Protein AF-A0A7V5HHF0-F1 (afdb_monomer)

Nearest PDB structures (foldseek):
  6xrs-assembly1_C  TM=9.175E-01  e=4.819E-05  Neisseria gonorrhoeae NCCP11945
  6xrs-assembly2_D  TM=9.129E-01  e=8.069E-05  Neisseria gonorrhoeae NCCP11945
  5m7h-assembly1_A  TM=8.926E-01  e=7.093E-05  Bacillus subtilis subsp. subtilis str. 168
  5mbs-assembly1_A  TM=8.386E-01  e=7.093E-05  Bacillus subtilis
  5dn8-assembly1_A  TM=8.749E-01  e=1.114E-04  Coxiella burnetii RSA 493

Structure (mmCIF, N/CA/C/O backbone):
data_AF-A0A7V5HHF0-F1
#
_entry.id   AF-A0A7V5HHF0-F1
#
loop_
_atom_site.group_PDB
_atom_site.id
_atom_site.type_symbol
_atom_site.label_atom_id
_atom_site.label_alt_id
_atom_site.label_comp_id
_atom_site.label_asym_id
_atom_site.label_entity_id
_atom_site.label_seq_id
_atom_site.pdbx_PDB_ins_code
_atom_site.Cartn_x
_atom_site.Cartn_y
_atom_site.Cartn_z
_atom_site.occupancy
_atom_site.B_iso_or_equiv
_atom_site.auth_seq_id
_atom_site.auth_comp_id
_atom_site.auth_asym_id
_atom_site.auth_atom_id
_atom_site.pdbx_PDB_model_num
ATOM 1 N N . LYS A 1 1 ? -9.531 0.248 12.653 1.00 80.75 1 LYS A N 1
ATOM 2 C CA . LYS A 1 1 ? -8.268 -0.450 12.292 1.00 80.75 1 LYS A CA 1
ATOM 3 C C . LYS A 1 1 ? -8.620 -1.503 11.246 1.00 80.75 1 LYS A C 1
ATOM 5 O O . LYS A 1 1 ? -9.564 -2.240 11.483 1.00 80.75 1 LYS A O 1
ATOM 10 N N . ILE A 1 2 ? -7.946 -1.528 10.099 1.00 87.38 2 ILE A N 1
ATOM 11 C CA . ILE A 1 2 ? -8.208 -2.465 8.995 1.00 87.38 2 ILE A CA 1
ATOM 12 C C . ILE A 1 2 ? -7.244 -3.648 9.114 1.00 87.38 2 ILE A C 1
ATOM 14 O O . ILE A 1 2 ? -6.073 -3.467 9.460 1.00 87.38 2 ILE A O 1
ATOM 18 N N . ALA A 1 3 ? -7.726 -4.857 8.825 1.00 91.19 3 ALA A N 1
ATOM 19 C CA . ALA A 1 3 ? -6.885 -6.045 8.797 1.00 91.19 3 ALA A CA 1
ATOM 20 C C . ALA A 1 3 ? -5.818 -5.941 7.692 1.00 91.19 3 ALA A C 1
ATOM 22 O O . ALA A 1 3 ? -6.103 -5.589 6.545 1.00 91.19 3 ALA A O 1
ATOM 23 N N . THR A 1 4 ? -4.577 -6.303 8.018 1.00 91.19 4 THR A N 1
ATOM 24 C CA . THR A 1 4 ? -3.456 -6.280 7.064 1.00 91.19 4 THR A CA 1
ATOM 25 C C . THR A 1 4 ? -3.698 -7.209 5.873 1.00 91.19 4 THR A C 1
ATOM 27 O O . THR A 1 4 ? -3.310 -6.884 4.755 1.00 91.19 4 THR A O 1
ATOM 30 N N . SER A 1 5 ? -4.398 -8.329 6.075 1.00 91.62 5 SER A N 1
ATOM 31 C CA . SER A 1 5 ? -4.804 -9.251 5.007 1.00 91.62 5 SER A CA 1
ATOM 32 C C . SER A 1 5 ? -5.699 -8.580 3.960 1.00 91.62 5 SER A C 1
ATOM 34 O O . SER A 1 5 ? -5.441 -8.712 2.764 1.00 91.62 5 SER A O 1
ATOM 36 N N . GLN A 1 6 ? -6.699 -7.808 4.394 1.00 93.44 6 GLN A N 1
ATOM 37 C CA . GLN A 1 6 ? -7.600 -7.070 3.505 1.00 93.44 6 GLN A CA 1
ATOM 38 C C . GLN A 1 6 ? -6.846 -5.991 2.719 1.00 93.44 6 GLN A C 1
ATOM 40 O O . GLN A 1 6 ? -6.988 -5.910 1.500 1.00 93.44 6 GLN A O 1
ATOM 45 N N . LEU A 1 7 ? -5.977 -5.224 3.388 1.00 93.75 7 LEU A N 1
ATOM 46 C CA . LEU A 1 7 ? -5.142 -4.211 2.731 1.00 93.75 7 LEU A CA 1
ATOM 47 C C . LEU A 1 7 ? -4.205 -4.830 1.688 1.00 93.75 7 LEU A C 1
ATOM 49 O O . LEU A 1 7 ? -4.065 -4.302 0.586 1.00 93.75 7 LEU A O 1
ATOM 53 N N . ASN A 1 8 ? -3.587 -5.966 2.014 1.00 93.94 8 ASN A N 1
ATOM 54 C CA . ASN A 1 8 ? -2.707 -6.677 1.092 1.00 93.94 8 ASN A CA 1
ATOM 55 C C . ASN A 1 8 ? -3.465 -7.199 -0.133 1.00 93.94 8 ASN A C 1
ATOM 57 O O . ASN A 1 8 ? -2.955 -7.077 -1.246 1.00 93.94 8 ASN A O 1
ATOM 61 N N . LYS A 1 9 ? -4.682 -7.727 0.048 1.00 94.38 9 LYS A N 1
ATOM 62 C CA . LYS A 1 9 ? -5.530 -8.192 -1.059 1.00 94.38 9 LYS A CA 1
ATOM 63 C C . LYS A 1 9 ? -5.917 -7.039 -1.989 1.00 94.38 9 LYS A C 1
ATOM 65 O O . LYS A 1 9 ? -5.717 -7.148 -3.197 1.00 94.38 9 LYS A O 1
ATOM 70 N N . PHE A 1 10 ? -6.382 -5.924 -1.424 1.00 94.44 10 PHE A N 1
ATOM 71 C CA . PHE A 1 10 ? -6.686 -4.706 -2.179 1.00 94.44 10 PHE A CA 1
ATOM 72 C C . PHE A 1 10 ? -5.460 -4.213 -2.959 1.00 94.44 10 PHE A C 1
ATOM 74 O O . PHE A 1 10 ? -5.541 -3.977 -4.161 1.00 94.44 10 PHE A O 1
ATOM 81 N N . MET A 1 11 ? -4.300 -4.115 -2.299 1.00 94.44 11 MET A N 1
ATOM 82 C CA . MET A 1 11 ? -3.065 -3.655 -2.934 1.00 94.44 11 MET A CA 1
ATOM 83 C C . MET A 1 11 ? -2.671 -4.554 -4.109 1.00 94.44 11 MET A C 1
ATOM 85 O O . MET A 1 11 ? -2.318 -4.038 -5.164 1.00 94.44 11 MET A O 1
ATOM 89 N N . GLN A 1 12 ? -2.742 -5.878 -3.951 1.00 93.50 12 GLN A N 1
ATOM 90 C CA . GLN A 1 12 ? -2.417 -6.819 -5.024 1.00 93.50 12 GLN A CA 1
ATOM 91 C C . GLN A 1 12 ? -3.330 -6.622 -6.236 1.00 93.50 12 GLN A C 1
ATOM 93 O O . G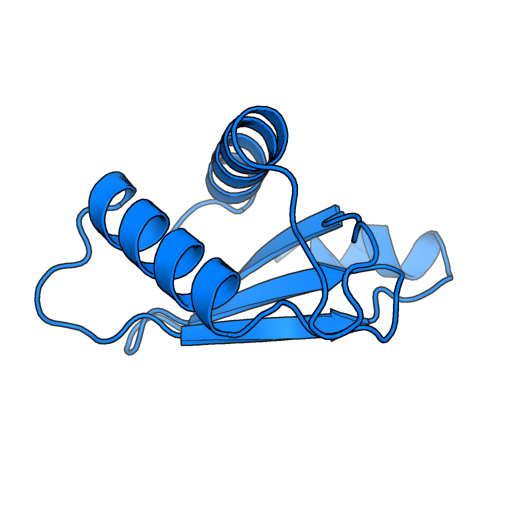LN A 1 12 ? -2.822 -6.444 -7.343 1.00 93.50 12 GLN A O 1
ATOM 98 N N . GLN A 1 13 ? -4.648 -6.571 -6.022 1.00 94.25 13 GLN A N 1
ATOM 99 C CA . GLN A 1 13 ? -5.631 -6.332 -7.084 1.00 94.25 13 GLN A CA 1
ATOM 100 C C . GLN A 1 13 ? -5.395 -4.988 -7.781 1.00 94.25 13 GLN A C 1
ATOM 102 O O . GLN A 1 13 ? -5.340 -4.919 -9.007 1.00 94.25 13 GLN A O 1
ATOM 107 N N . PHE A 1 14 ? -5.165 -3.933 -7.000 1.00 93.69 14 PHE A N 1
ATOM 108 C CA . PHE A 1 14 ? -4.887 -2.605 -7.526 1.00 93.69 14 PHE A CA 1
ATOM 109 C C . PHE A 1 14 ? -3.612 -2.574 -8.374 1.00 93.69 14 PHE A C 1
ATOM 111 O O . PHE A 1 14 ? -3.630 -2.061 -9.486 1.00 93.69 14 PHE A O 1
ATOM 118 N N . THR A 1 15 ? -2.510 -3.153 -7.885 1.00 92.06 15 THR A N 1
ATOM 119 C CA . THR A 1 15 ? -1.234 -3.174 -8.624 1.00 92.06 15 THR A CA 1
ATOM 120 C C . THR A 1 15 ? -1.255 -4.066 -9.863 1.00 92.06 15 THR A C 1
ATOM 122 O O . THR A 1 15 ? -0.444 -3.858 -10.764 1.00 92.06 15 THR A O 1
ATOM 125 N N . ALA A 1 16 ? -2.153 -5.056 -9.908 1.00 92.06 16 ALA A N 1
ATOM 126 C CA . ALA A 1 16 ? -2.366 -5.887 -11.087 1.00 92.06 16 ALA A CA 1
ATOM 127 C C . ALA A 1 16 ? -3.075 -5.098 -12.197 1.00 92.06 16 ALA A C 1
ATOM 129 O O . ALA A 1 16 ? -2.666 -5.184 -13.351 1.00 92.06 16 ALA A O 1
ATOM 130 N N . ALA A 1 17 ? -4.082 -4.293 -11.842 1.00 93.06 17 ALA A N 1
ATOM 131 C CA . ALA A 1 17 ? -4.777 -3.414 -12.783 1.00 93.06 17 ALA A CA 1
ATOM 132 C C . ALA A 1 17 ? -3.928 -2.197 -13.192 1.00 93.06 17 ALA A C 1
ATOM 134 O O . ALA A 1 17 ? -3.895 -1.813 -14.359 1.00 93.06 17 ALA A O 1
ATOM 135 N N . TYR A 1 18 ? -3.211 -1.606 -12.235 1.00 91.62 18 TYR A N 1
ATOM 136 C CA . TYR A 1 18 ? -2.422 -0.391 -12.414 1.00 91.62 18 TYR A CA 1
ATOM 137 C C . TYR A 1 18 ? -0.989 -0.622 -11.929 1.00 91.62 18 TYR A C 1
ATOM 139 O O . TYR A 1 18 ? -0.709 -0.505 -10.736 1.00 91.62 18 TYR A O 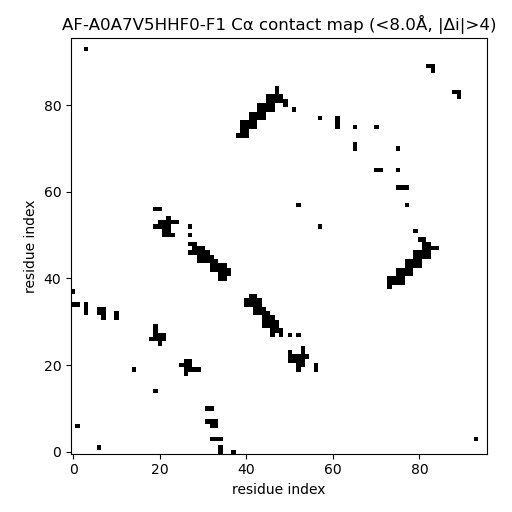1
ATOM 147 N N . PRO A 1 19 ? -0.046 -0.942 -12.829 1.00 87.62 19 PRO A N 1
ATOM 148 C CA . PRO A 1 19 ? 1.325 -1.214 -12.431 1.00 87.62 19 PRO A CA 1
ATOM 149 C C . PRO A 1 19 ? 1.996 0.014 -11.783 1.00 87.62 19 PRO A C 1
ATOM 151 O O . PRO A 1 19 ? 2.036 1.087 -12.390 1.00 87.62 19 PRO A O 1
ATOM 154 N N . PRO A 1 20 ? 2.592 -0.121 -10.584 1.00 85.38 20 PRO A N 1
ATOM 155 C CA . PRO A 1 20 ? 3.288 0.971 -9.907 1.00 85.38 20 PRO A CA 1
ATOM 156 C C . PRO A 1 20 ? 4.532 1.442 -10.662 1.00 85.38 20 PRO A C 1
ATOM 158 O O . PRO A 1 20 ? 5.502 0.700 -10.872 1.00 85.38 20 PRO A O 1
ATOM 161 N N . LEU A 1 21 ? 4.520 2.733 -10.995 1.00 83.88 21 LEU A N 1
ATOM 162 C CA . LEU A 1 21 ? 5.634 3.445 -11.606 1.00 83.88 21 LEU A CA 1
ATOM 163 C C . LEU A 1 21 ? 6.423 4.224 -10.553 1.00 83.88 21 LEU A C 1
ATOM 165 O O . LEU A 1 21 ? 5.875 4.929 -9.703 1.00 83.88 21 LEU A O 1
ATOM 169 N N . SER A 1 22 ? 7.746 4.129 -10.638 1.00 84.44 22 SER A N 1
ATOM 170 C CA . SER A 1 22 ? 8.651 5.003 -9.902 1.00 84.44 22 SER A CA 1
ATOM 171 C C . SER A 1 22 ? 8.694 6.402 -10.506 1.00 84.44 22 SER A C 1
ATOM 173 O O . SER A 1 22 ? 8.524 6.567 -11.714 1.00 84.44 22 SER A O 1
ATOM 175 N N . ARG A 1 23 ? 9.114 7.388 -9.704 1.00 81.81 23 ARG A N 1
ATOM 176 C CA . ARG A 1 23 ? 9.584 8.694 -10.198 1.00 81.81 23 ARG A CA 1
ATOM 177 C C . ARG A 1 23 ? 10.631 8.575 -11.319 1.00 81.81 23 ARG A C 1
ATOM 179 O O . ARG A 1 23 ? 10.652 9.408 -12.214 1.00 81.81 23 ARG A O 1
ATOM 186 N N . LYS A 1 24 ? 11.459 7.519 -11.321 1.00 82.56 24 LYS A N 1
ATOM 187 C CA . LYS A 1 24 ? 12.433 7.226 -12.395 1.00 82.56 24 LYS A CA 1
ATOM 188 C C . LYS A 1 24 ? 11.860 6.383 -13.552 1.00 82.56 24 LYS A C 1
ATOM 190 O O . LYS A 1 24 ? 12.627 5.730 -14.248 1.00 82.56 24 LYS A O 1
ATOM 195 N N . LYS A 1 25 ? 10.530 6.305 -13.712 1.00 77.38 25 LYS A N 1
ATOM 196 C CA . LYS A 1 25 ? 9.814 5.480 -14.716 1.00 77.38 25 LYS A CA 1
ATOM 197 C C . LYS A 1 25 ? 10.151 3.976 -14.694 1.00 77.38 25 LYS A C 1
ATOM 199 O O . LYS A 1 25 ? 9.879 3.250 -15.642 1.00 77.38 25 LYS A O 1
ATOM 204 N N . ARG A 1 26 ? 10.716 3.478 -13.591 1.00 83.62 26 ARG A N 1
ATOM 205 C CA . ARG A 1 26 ? 10.990 2.048 -13.375 1.00 83.62 26 ARG A CA 1
ATOM 206 C C . ARG A 1 26 ? 9.820 1.391 -12.652 1.00 83.62 26 ARG A C 1
ATOM 208 O O . ARG A 1 26 ? 9.260 1.993 -11.738 1.00 83.62 26 ARG A O 1
ATOM 215 N N . LYS A 1 27 ? 9.497 0.148 -13.011 1.00 84.31 27 LYS A N 1
ATOM 216 C CA . LYS A 1 27 ? 8.504 -0.662 -12.288 1.00 84.31 27 LYS A CA 1
ATOM 217 C C . LYS A 1 27 ? 8.990 -0.930 -10.857 1.00 84.31 27 LYS A C 1
ATOM 219 O O . LYS A 1 27 ? 10.146 -1.308 -10.657 1.00 84.31 27 LYS A O 1
ATOM 224 N N . ILE A 1 28 ? 8.122 -0.728 -9.866 1.00 87.56 28 ILE A N 1
ATOM 225 C CA . ILE A 1 28 ? 8.407 -1.015 -8.448 1.00 87.56 28 ILE A CA 1
ATOM 226 C C . ILE A 1 28 ? 7.567 -2.214 -8.013 1.00 87.56 28 ILE A C 1
ATOM 228 O O . ILE A 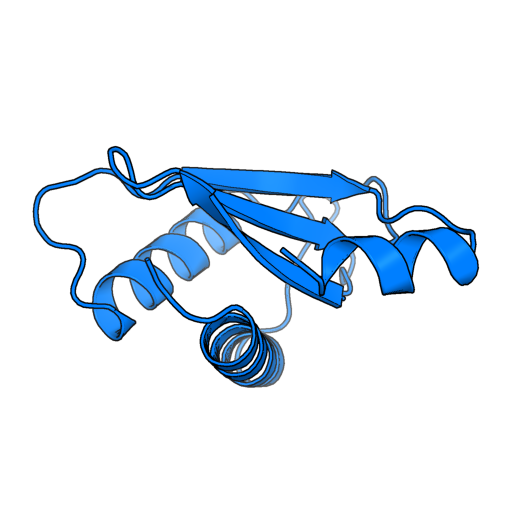1 28 ? 6.403 -2.311 -8.356 1.00 87.56 28 ILE A O 1
ATOM 232 N N . LYS A 1 29 ? 8.119 -3.131 -7.216 1.00 86.81 29 LYS A N 1
ATOM 233 C CA . LYS A 1 29 ? 7.316 -4.198 -6.604 1.00 86.81 29 LYS A CA 1
ATOM 234 C C . LYS A 1 29 ? 6.873 -3.780 -5.204 1.00 86.81 29 LYS A C 1
ATOM 236 O O . LYS A 1 29 ? 7.723 -3.583 -4.341 1.00 86.81 29 LYS A O 1
ATOM 241 N N . LEU A 1 30 ? 5.569 -3.687 -4.961 1.00 90.19 30 LEU A N 1
ATOM 242 C CA . LEU A 1 30 ? 5.032 -3.525 -3.606 1.00 90.19 30 LEU A CA 1
ATOM 243 C C . LEU A 1 30 ? 4.897 -4.914 -2.971 1.00 90.19 30 LEU A C 1
ATOM 245 O O . LEU A 1 30 ? 4.371 -5.828 -3.603 1.00 90.19 30 LEU A O 1
ATOM 249 N N . ARG A 1 31 ? 5.442 -5.114 -1.766 1.00 88.81 31 ARG A N 1
ATOM 250 C CA . ARG A 1 31 ? 5.417 -6.428 -1.098 1.00 88.81 31 ARG A CA 1
ATOM 251 C C . ARG A 1 31 ? 4.218 -6.579 -0.184 1.00 88.81 31 ARG A C 1
ATOM 253 O O . ARG A 1 31 ? 3.490 -7.555 -0.304 1.00 88.81 31 ARG A O 1
ATOM 260 N N . TYR A 1 32 ? 4.055 -5.640 0.737 1.00 90.44 32 TYR A N 1
ATOM 261 C CA . TYR A 1 32 ? 2.969 -5.660 1.702 1.00 90.44 32 TYR A CA 1
ATOM 262 C C . TYR A 1 32 ? 2.679 -4.249 2.204 1.00 90.44 32 TYR A C 1
ATOM 264 O O . TYR A 1 32 ? 3.531 -3.359 2.115 1.00 90.44 32 TYR A O 1
ATOM 272 N N . ILE A 1 33 ? 1.478 -4.076 2.737 1.00 93.06 33 ILE A N 1
ATOM 273 C CA . ILE A 1 33 ? 0.953 -2.834 3.285 1.00 93.06 33 ILE A CA 1
ATOM 274 C C . ILE A 1 33 ? 0.356 -3.099 4.670 1.00 93.06 33 ILE A C 1
ATOM 276 O O . ILE A 1 33 ? -0.272 -4.132 4.910 1.00 93.06 33 ILE A O 1
ATOM 280 N N . THR A 1 34 ? 0.554 -2.166 5.596 1.00 92.94 34 THR A N 1
ATOM 281 C CA . THR A 1 34 ? -0.053 -2.205 6.931 1.00 92.94 34 THR A CA 1
ATOM 282 C C . THR A 1 34 ? -0.588 -0.836 7.327 1.00 92.94 34 THR A C 1
ATOM 284 O O . THR A 1 34 ? -0.113 0.195 6.851 1.00 92.94 34 THR A O 1
ATOM 287 N N . GLN A 1 35 ? -1.586 -0.815 8.210 1.00 93.06 35 GLN A N 1
ATOM 288 C CA . GLN A 1 35 ? -2.039 0.417 8.848 1.00 93.06 35 GLN A CA 1
ATOM 289 C C . GLN A 1 35 ? -1.196 0.675 10.104 1.00 93.06 35 GLN A C 1
ATOM 291 O O . GLN A 1 35 ? -1.120 -0.182 10.982 1.00 93.06 35 GLN A O 1
ATOM 296 N N . VAL A 1 36 ? -0.579 1.854 10.189 1.00 93.44 36 VAL A N 1
ATOM 297 C CA . VAL A 1 36 ? 0.271 2.279 11.319 1.00 93.44 36 VAL A CA 1
ATOM 298 C C . VAL A 1 36 ? -0.361 3.382 12.166 1.00 93.44 36 VAL A C 1
ATOM 300 O O . VAL A 1 36 ? 0.025 3.555 13.315 1.00 93.44 36 VAL A O 1
ATOM 303 N N . GLY A 1 37 ? -1.342 4.108 11.623 1.00 90.25 37 GLY A N 1
ATOM 304 C CA . GLY A 1 37 ? -2.054 5.181 12.320 1.00 90.25 37 GLY A CA 1
ATOM 305 C C . GLY A 1 37 ? -3.554 5.144 12.047 1.00 90.25 37 GLY A C 1
ATOM 306 O O . GLY A 1 37 ? -3.986 4.696 10.980 1.00 90.25 37 GLY A O 1
ATOM 307 N N . ILE A 1 38 ? -4.347 5.584 13.026 1.00 88.56 38 ILE A N 1
ATOM 308 C CA . ILE A 1 38 ? -5.817 5.574 12.964 1.00 88.56 38 ILE A CA 1
ATOM 309 C C . ILE A 1 38 ? -6.360 6.972 12.642 1.00 88.56 38 ILE A C 1
ATOM 311 O O . ILE A 1 38 ? -7.176 7.093 11.736 1.00 88.56 38 ILE A O 1
ATOM 315 N N . LEU A 1 39 ? -5.876 8.016 13.322 1.00 89.38 39 LEU A N 1
ATOM 316 C CA . LEU A 1 39 ? -6.294 9.412 13.145 1.00 89.38 39 LEU A CA 1
ATOM 317 C C . LEU A 1 39 ? -5.038 10.304 13.073 1.00 89.38 39 LEU A C 1
ATOM 319 O O . LEU A 1 39 ? -4.504 10.670 14.118 1.00 89.38 39 LEU A O 1
ATOM 323 N N . PRO A 1 40 ? -4.509 10.617 11.876 1.00 88.94 40 PRO A N 1
ATOM 324 C CA . PRO A 1 40 ? -5.035 10.292 10.547 1.00 88.94 40 PRO A CA 1
ATOM 325 C C . PRO A 1 40 ? -4.762 8.834 10.111 1.00 88.94 40 PRO A C 1
ATOM 327 O O . PRO A 1 40 ? -3.726 8.266 10.492 1.00 88.94 40 PRO A O 1
ATOM 330 N N . PRO A 1 41 ? -5.626 8.235 9.260 1.00 92.88 41 PRO A N 1
ATOM 331 C CA . PRO A 1 41 ? -5.380 6.931 8.651 1.00 92.88 41 PRO A CA 1
ATOM 332 C C . PRO A 1 41 ? -4.049 6.936 7.899 1.00 92.88 41 PRO A C 1
ATOM 334 O O . PRO A 1 41 ? -3.885 7.595 6.871 1.00 92.88 41 PRO A O 1
ATOM 337 N N . SER A 1 42 ? -3.073 6.221 8.453 1.00 93.88 42 SER A N 1
ATOM 338 C CA . SER A 1 42 ? -1.702 6.211 7.951 1.00 93.88 42 SER A CA 1
ATOM 339 C C . SER A 1 42 ? -1.307 4.796 7.576 1.00 93.88 42 SER A C 1
ATOM 341 O O . SER A 1 42 ? -1.418 3.874 8.390 1.00 93.88 42 SER A O 1
ATOM 343 N N . PHE A 1 43 ? -0.826 4.635 6.351 1.00 94.25 43 PHE A N 1
ATOM 344 C CA . PHE A 1 43 ? -0.477 3.354 5.759 1.00 94.25 43 PHE A CA 1
ATOM 345 C C . PHE A 1 43 ? 1.016 3.291 5.466 1.00 94.25 43 PHE A C 1
ATOM 347 O O . PHE A 1 43 ? 1.603 4.240 4.951 1.00 94.25 43 PHE A O 1
ATOM 354 N N . LEU A 1 44 ? 1.629 2.154 5.777 1.00 93.44 44 LEU A N 1
ATOM 355 C CA . LEU A 1 44 ? 3.032 1.879 5.512 1.00 93.44 44 LEU A CA 1
ATOM 356 C C . LEU A 1 44 ? 3.138 0.766 4.475 1.00 93.44 44 LEU A C 1
ATOM 358 O O . LEU A 1 44 ? 2.694 -0.358 4.705 1.00 93.44 44 LEU A O 1
ATOM 362 N N . VAL A 1 45 ? 3.744 1.081 3.338 1.00 92.81 45 VAL A N 1
ATOM 363 C CA . VAL A 1 45 ? 3.989 0.150 2.240 1.00 92.81 45 VAL A CA 1
ATOM 364 C C . VAL A 1 45 ? 5.459 -0.217 2.214 1.00 92.81 45 VAL A C 1
ATOM 366 O O . VAL A 1 45 ? 6.343 0.642 2.225 1.00 92.81 45 VAL A O 1
ATOM 369 N N . PHE A 1 46 ? 5.727 -1.512 2.116 1.00 91.25 46 PHE A N 1
ATOM 370 C CA . PHE A 1 46 ? 7.079 -2.029 2.045 1.00 91.25 46 PHE A CA 1
ATOM 371 C C . PHE A 1 46 ? 7.453 -2.441 0.628 1.00 91.25 46 PHE A C 1
ATOM 373 O O . PHE A 1 46 ? 6.776 -3.240 -0.024 1.00 91.25 46 PHE A O 1
ATOM 380 N N . THR A 1 47 ? 8.592 -1.930 0.172 1.00 89.38 47 THR A N 1
ATOM 381 C CA . THR A 1 47 ? 9.163 -2.185 -1.155 1.00 89.38 47 THR A CA 1
ATOM 382 C C . THR A 1 47 ? 10.596 -2.705 -1.013 1.00 89.38 47 THR A C 1
ATOM 384 O O . THR A 1 47 ? 11.328 -2.261 -0.129 1.00 89.38 47 THR A O 1
ATOM 387 N N . PRO A 1 48 ? 11.051 -3.670 -1.834 1.00 84.94 48 PRO A N 1
ATOM 388 C CA . PRO A 1 48 ? 12.445 -4.108 -1.817 1.00 84.94 48 PRO A CA 1
ATOM 389 C C . PRO A 1 48 ? 13.384 -3.044 -2.403 1.00 84.94 48 PRO A C 1
ATOM 391 O O . PRO A 1 48 ? 14.588 -3.067 -2.150 1.00 84.94 48 PRO A O 1
ATOM 394 N N . SER A 1 49 ? 12.838 -2.126 -3.199 1.00 81.50 49 SER A N 1
ATOM 395 C CA . SER A 1 49 ? 13.584 -1.065 -3.856 1.00 81.50 49 SER A CA 1
ATOM 396 C C . SER A 1 49 ? 13.647 0.188 -2.985 1.00 81.50 49 SER A C 1
ATOM 398 O O . SER A 1 49 ? 12.704 0.495 -2.267 1.00 81.50 49 SER A O 1
ATOM 400 N N . SER A 1 50 ? 14.737 0.950 -3.097 1.00 76.00 50 SER A N 1
ATOM 401 C CA . SER A 1 50 ? 14.858 2.284 -2.484 1.00 76.00 50 SER A CA 1
ATOM 402 C C . SER A 1 50 ? 14.171 3.387 -3.304 1.00 76.00 50 SER A C 1
ATOM 404 O O . SER A 1 50 ? 14.347 4.570 -3.026 1.00 76.00 50 SER A O 1
ATOM 406 N N . LEU A 1 51 ? 13.458 3.011 -4.367 1.00 82.00 51 LEU A N 1
ATOM 407 C CA . LEU A 1 51 ? 12.768 3.926 -5.265 1.00 82.00 51 LEU A CA 1
ATOM 408 C C . LEU A 1 51 ? 11.438 4.381 -4.659 1.00 82.00 51 LEU A C 1
ATOM 410 O O . LEU A 1 51 ? 10.650 3.558 -4.193 1.00 82.00 51 LEU A O 1
ATOM 414 N N . SER A 1 52 ? 11.164 5.678 -4.767 1.00 84.56 52 SER A N 1
ATOM 415 C CA . SER A 1 52 ? 9.859 6.260 -4.450 1.00 84.56 52 SER A CA 1
ATOM 416 C C . SER A 1 52 ? 8.875 6.080 -5.607 1.00 84.56 52 SER A C 1
ATOM 418 O O . SER A 1 52 ? 9.275 6.043 -6.784 1.00 84.56 52 SER A O 1
ATOM 420 N N . LEU A 1 53 ? 7.587 5.994 -5.267 1.00 87.38 53 LEU A N 1
ATOM 421 C CA . LEU A 1 53 ? 6.493 6.054 -6.234 1.00 87.38 53 LEU A CA 1
ATOM 422 C C . LEU A 1 53 ? 6.472 7.423 -6.926 1.00 87.38 53 LEU A C 1
ATOM 424 O O . LEU A 1 53 ? 6.968 8.420 -6.396 1.00 87.38 53 LEU A O 1
ATOM 428 N N . ALA A 1 54 ? 5.938 7.466 -8.144 1.00 90.06 54 ALA A N 1
ATOM 429 C CA . ALA A 1 54 ? 5.613 8.738 -8.772 1.00 90.06 54 ALA A CA 1
ATOM 430 C C . ALA A 1 54 ? 4.510 9.447 -7.952 1.00 90.06 54 ALA A C 1
ATOM 432 O O . ALA A 1 54 ? 3.548 8.781 -7.563 1.00 90.06 54 ALA A O 1
ATOM 433 N N . PRO A 1 55 ? 4.588 10.774 -7.726 1.00 89.94 55 PRO A N 1
ATOM 434 C CA . PRO A 1 55 ? 3.600 11.492 -6.913 1.00 89.94 55 PRO A CA 1
ATOM 435 C C . PRO A 1 55 ? 2.158 11.354 -7.419 1.00 89.94 55 PRO A C 1
ATOM 437 O O . PRO A 1 55 ? 1.223 11.295 -6.628 1.00 89.94 55 PRO A O 1
ATOM 440 N N . SER A 1 56 ? 1.966 11.279 -8.738 1.00 91.44 56 SER A N 1
ATOM 441 C CA . SER A 1 56 ? 0.654 11.046 -9.352 1.00 91.44 56 SER A CA 1
ATOM 442 C C . SER A 1 56 ? 0.094 9.665 -9.011 1.00 91.44 56 SER A C 1
ATOM 444 O O . SER A 1 56 ? -1.067 9.549 -8.629 1.00 91.44 56 SER A O 1
ATOM 446 N N . TYR A 1 57 ? 0.931 8.629 -9.091 1.00 91.81 57 TYR A N 1
ATOM 447 C CA . TYR A 1 57 ? 0.545 7.263 -8.746 1.00 91.81 57 TYR A CA 1
ATOM 448 C C . TYR A 1 57 ? 0.222 7.131 -7.254 1.00 91.81 57 TYR A C 1
ATOM 450 O O . TYR A 1 57 ? -0.755 6.487 -6.889 1.00 91.81 57 TYR A O 1
ATOM 458 N N . GLU A 1 58 ? 1.015 7.765 -6.389 1.00 91.81 58 GLU A N 1
ATOM 459 C CA . GLU A 1 58 ? 0.770 7.784 -4.945 1.00 91.81 58 GLU A CA 1
ATOM 460 C C . GLU A 1 58 ? -0.584 8.418 -4.601 1.00 91.81 58 GLU A C 1
ATOM 462 O O . GLU A 1 58 ? -1.372 7.818 -3.870 1.00 91.81 58 GLU A O 1
ATOM 467 N N . LYS A 1 59 ? -0.895 9.583 -5.184 1.00 92.44 59 LYS A N 1
ATOM 468 C CA . LYS A 1 59 ? -2.199 10.244 -5.018 1.00 92.44 59 LYS A CA 1
ATOM 469 C C . LYS A 1 59 ? -3.349 9.372 -5.517 1.00 92.44 59 LYS A C 1
ATOM 471 O O . LYS A 1 59 ? -4.359 9.246 -4.832 1.00 92.44 59 LYS A O 1
ATOM 476 N N . PHE A 1 60 ? -3.186 8.750 -6.684 1.00 93.50 60 PHE A N 1
ATOM 477 C CA . PHE A 1 60 ? -4.201 7.866 -7.255 1.00 93.50 60 PHE A CA 1
ATOM 478 C C . PHE A 1 60 ? -4.447 6.628 -6.380 1.00 93.50 60 PHE A C 1
ATOM 480 O O . PHE A 1 60 ? -5.596 6.277 -6.114 1.00 93.50 60 PHE A O 1
ATOM 487 N N . PHE A 1 61 ? -3.380 6.011 -5.865 1.00 93.38 61 PHE A N 1
ATOM 488 C CA . PHE A 1 61 ? -3.474 4.900 -4.920 1.00 93.38 61 PHE A CA 1
ATOM 489 C C . PHE A 1 61 ? -4.202 5.312 -3.636 1.00 93.38 61 PHE A C 1
ATOM 491 O O . PHE A 1 61 ? -5.114 4.614 -3.198 1.00 93.38 61 PHE A O 1
ATOM 498 N N . LEU A 1 62 ? -3.833 6.457 -3.053 1.00 93.69 62 LEU A N 1
ATOM 499 C CA . LEU A 1 62 ? -4.466 6.996 -1.849 1.00 93.69 62 LEU A CA 1
ATOM 500 C C . LEU A 1 62 ? -5.953 7.278 -2.051 1.00 93.69 62 LEU A C 1
ATOM 502 O O . LEU A 1 62 ? -6.755 6.919 -1.194 1.00 93.69 62 LEU A O 1
ATOM 506 N N . HIS A 1 63 ? -6.321 7.865 -3.188 1.00 93.69 63 HIS A N 1
ATOM 507 C CA . HIS A 1 63 ? -7.714 8.124 -3.536 1.00 93.69 63 HIS A CA 1
ATOM 508 C C . HIS A 1 63 ? -8.520 6.826 -3.609 1.00 93.69 63 HIS A C 1
ATOM 510 O O . HIS A 1 63 ? -9.548 6.692 -2.957 1.00 93.69 63 HIS A O 1
ATOM 516 N N . LYS A 1 64 ? -8.013 5.825 -4.335 1.00 94.00 64 LYS A N 1
ATOM 517 C CA . LYS A 1 64 ? -8.691 4.532 -4.496 1.00 94.00 64 LYS A CA 1
ATOM 518 C C . LYS A 1 64 ? -8.778 3.751 -3.188 1.00 94.00 64 LYS A C 1
ATOM 520 O O . LYS A 1 64 ? -9.777 3.084 -2.940 1.00 94.00 64 LYS A O 1
ATOM 525 N N . LEU A 1 65 ? -7.765 3.864 -2.331 1.00 93.19 65 LEU A N 1
ATOM 526 C CA . LEU A 1 65 ? -7.790 3.295 -0.986 1.00 93.19 65 LEU A CA 1
ATOM 527 C C . LEU A 1 65 ? -8.842 3.998 -0.115 1.00 93.19 65 LEU A C 1
ATOM 529 O O . LEU A 1 65 ? -9.610 3.328 0.572 1.00 93.19 65 LEU A O 1
ATOM 533 N N . ALA A 1 66 ? -8.904 5.331 -0.164 1.00 92.69 66 ALA A N 1
ATOM 534 C CA . ALA A 1 66 ? -9.896 6.114 0.563 1.00 92.69 66 ALA A CA 1
ATOM 535 C C . ALA A 1 66 ? -11.329 5.777 0.128 1.00 92.69 66 ALA A C 1
ATOM 537 O O . ALA A 1 66 ? -12.179 5.556 0.987 1.00 92.69 66 ALA A O 1
ATOM 538 N N . GLU A 1 67 ? -11.574 5.660 -1.179 1.00 93.19 67 GLU A N 1
ATOM 539 C CA . GLU A 1 67 ? -12.861 5.234 -1.741 1.00 93.19 67 GLU A CA 1
ATOM 540 C C . GLU A 1 67 ? -13.241 3.819 -1.285 1.00 93.19 67 GLU A C 1
ATOM 542 O O . GLU A 1 67 ? -14.353 3.605 -0.812 1.00 93.19 67 GLU A O 1
ATOM 547 N N . HIS A 1 68 ? -12.317 2.856 -1.377 1.00 93.06 68 HIS A N 1
ATOM 548 C CA . HIS A 1 68 ? -12.601 1.4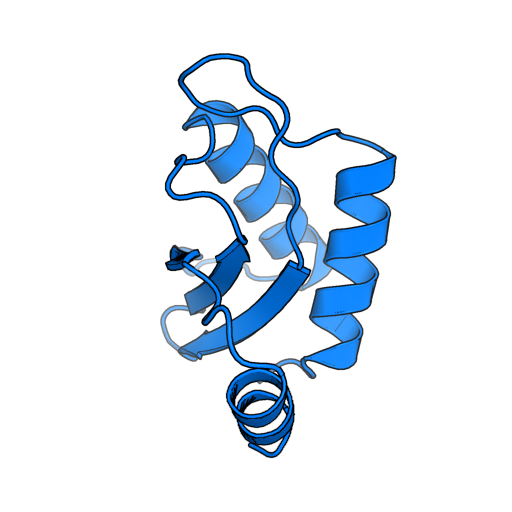51 -1.069 1.00 93.06 68 HIS A CA 1
ATOM 549 C C . HIS A 1 68 ? -12.923 1.208 0.412 1.00 93.06 68 HIS A C 1
ATOM 551 O O . HIS A 1 68 ? -13.781 0.392 0.735 1.00 93.06 68 HIS A O 1
ATOM 557 N N . PHE A 1 69 ? -12.247 1.921 1.316 1.00 91.00 69 PHE A N 1
ATOM 558 C CA . PHE A 1 69 ? -12.455 1.805 2.764 1.00 91.00 69 PHE A CA 1
ATOM 559 C C . PHE A 1 69 ? -13.324 2.931 3.347 1.00 91.00 69 PHE A C 1
ATOM 561 O O . PHE A 1 69 ? -13.435 3.054 4.566 1.00 91.00 69 PHE A O 1
ATOM 568 N N . ASN A 1 70 ? -13.953 3.731 2.482 1.00 90.69 70 ASN A N 1
ATOM 569 C CA . ASN A 1 70 ? -14.899 4.790 2.826 1.00 90.69 70 ASN A CA 1
ATOM 570 C C . ASN A 1 70 ? -14.342 5.851 3.804 1.00 90.69 70 ASN A C 1
ATOM 572 O O . ASN A 1 70 ? -15.055 6.363 4.670 1.00 90.69 70 ASN A O 1
ATOM 576 N N . PHE A 1 71 ? -13.061 6.205 3.662 1.00 88.56 71 PHE A N 1
ATOM 577 C CA . PHE A 1 71 ? -12.428 7.278 4.430 1.00 88.56 71 PHE A CA 1
ATOM 578 C C . PHE A 1 71 ? -12.865 8.644 3.888 1.00 88.56 71 PHE A C 1
ATOM 580 O O . PHE A 1 71 ? -12.272 9.173 2.948 1.00 88.56 71 PHE A O 1
ATOM 587 N N . LYS A 1 72 ? -13.911 9.223 4.485 1.00 85.81 72 LYS A N 1
ATOM 588 C CA . LYS A 1 72 ? -14.414 10.563 4.150 1.00 85.81 72 LYS A CA 1
ATOM 589 C C . LYS A 1 72 ? -13.986 11.575 5.213 1.00 85.81 72 LYS A C 1
ATOM 591 O O . LYS A 1 72 ? -14.070 11.299 6.403 1.00 85.81 72 LYS A O 1
ATOM 596 N N . GLY A 1 73 ? -13.519 12.747 4.782 1.00 85.31 73 GLY A N 1
ATOM 597 C CA . GLY A 1 73 ? -13.218 13.874 5.676 1.00 85.31 73 GLY A CA 1
ATOM 598 C C . GLY A 1 73 ? -11.902 13.790 6.459 1.00 85.31 73 GLY A C 1
ATOM 599 O O . GLY A 1 73 ? -11.614 14.688 7.242 1.00 85.31 73 GLY A O 1
ATOM 600 N N . THR A 1 74 ? -11.071 12.759 6.263 1.00 88.56 74 THR A N 1
ATOM 601 C CA . THR A 1 74 ? -9.737 12.675 6.887 1.00 88.56 74 THR A CA 1
ATOM 602 C C . THR A 1 74 ? -8.658 12.468 5.826 1.00 88.56 74 THR A C 1
ATOM 604 O O . THR A 1 74 ? -8.821 11.599 4.968 1.00 88.56 74 THR A O 1
ATOM 607 N N . PRO A 1 75 ? -7.538 13.213 5.863 1.00 90.25 75 PRO A N 1
ATOM 608 C CA . PRO A 1 75 ? -6.445 12.992 4.926 1.00 90.25 75 PRO A CA 1
ATOM 609 C C . PRO A 1 75 ? -5.815 11.615 5.157 1.00 90.25 75 PRO A C 1
ATOM 611 O O . PRO A 1 75 ? -5.410 11.282 6.273 1.00 90.25 75 PRO A O 1
ATOM 614 N N . VAL A 1 76 ? -5.699 10.830 4.086 1.00 92.81 76 VAL A N 1
ATOM 615 C CA . VAL A 1 76 ? -5.036 9.525 4.118 1.00 92.81 76 VAL A CA 1
ATOM 616 C C . VAL A 1 76 ? -3.555 9.697 3.796 1.00 92.81 76 VAL A C 1
ATOM 618 O O . VAL A 1 76 ? -3.199 10.343 2.811 1.00 92.81 76 VAL A O 1
ATOM 621 N N . ARG A 1 77 ? -2.682 9.118 4.625 1.00 92.94 77 ARG A N 1
ATOM 622 C CA . ARG A 1 77 ? -1.223 9.215 4.466 1.00 92.94 77 ARG A CA 1
ATOM 623 C C . ARG A 1 77 ? -0.630 7.889 4.009 1.00 92.94 77 ARG A C 1
ATOM 625 O O . ARG A 1 77 ? -0.969 6.841 4.559 1.00 92.94 77 ARG A O 1
ATOM 632 N N . LEU A 1 78 ? 0.291 7.945 3.048 1.00 92.94 78 LEU A N 1
ATOM 633 C CA . LEU A 1 78 ? 1.083 6.801 2.605 1.00 92.94 78 LEU A CA 1
ATOM 634 C C . LEU A 1 78 ? 2.554 7.038 2.932 1.00 92.94 78 LEU A C 1
ATOM 636 O O . LEU A 1 78 ? 3.105 8.093 2.644 1.00 92.94 78 LEU A O 1
ATOM 640 N N . TYR A 1 79 ? 3.201 6.025 3.489 1.00 92.12 79 TYR A N 1
ATOM 641 C CA . TYR A 1 79 ? 4.637 6.009 3.710 1.00 92.12 79 TYR A CA 1
ATOM 642 C C . TYR A 1 79 ? 5.245 4.804 3.007 1.00 92.12 79 TYR A C 1
ATOM 644 O O . TYR A 1 79 ? 4.714 3.696 3.069 1.00 92.12 79 TYR A O 1
ATOM 652 N N . LEU A 1 80 ? 6.389 5.009 2.360 1.00 90.81 80 LEU A N 1
ATOM 653 C CA . LEU A 1 80 ? 7.158 3.946 1.723 1.00 90.81 80 LEU A CA 1
ATOM 654 C C . LEU A 1 80 ? 8.369 3.616 2.587 1.00 90.81 80 LEU A C 1
ATOM 656 O O . LEU A 1 80 ? 9.146 4.499 2.946 1.00 90.81 80 LEU A O 1
ATOM 660 N N . LYS A 1 81 ? 8.560 2.332 2.886 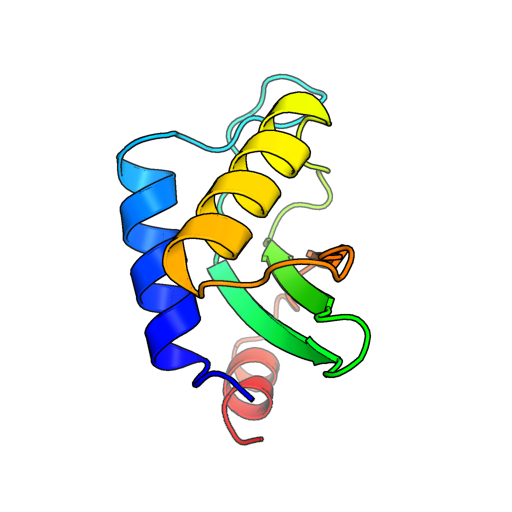1.00 89.62 81 LYS A N 1
ATOM 661 C CA . LYS A 1 81 ? 9.734 1.846 3.610 1.00 89.62 81 LYS A CA 1
ATOM 662 C C . LYS A 1 81 ? 10.412 0.717 2.858 1.00 89.62 81 LYS A C 1
ATOM 664 O O . LYS A 1 81 ? 9.778 -0.143 2.245 1.00 89.62 81 LYS A O 1
ATOM 669 N N . LYS A 1 82 ? 11.739 0.700 2.934 1.00 87.75 82 LYS A N 1
ATOM 670 C CA . LYS A 1 82 ? 12.533 -0.399 2.399 1.00 87.75 82 LYS A CA 1
ATOM 671 C C . LYS A 1 82 ? 12.286 -1.655 3.232 1.00 87.75 82 LYS A C 1
ATOM 673 O O . LYS A 1 82 ? 12.453 -1.646 4.452 1.00 87.75 82 LYS A O 1
ATOM 678 N N . ALA A 1 83 ? 11.891 -2.736 2.573 1.00 82.00 83 ALA A N 1
ATOM 679 C CA . ALA A 1 83 ? 11.744 -4.032 3.211 1.00 82.00 83 ALA A CA 1
ATOM 680 C C . ALA A 1 83 ? 13.125 -4.549 3.659 1.00 82.00 83 ALA A C 1
ATOM 682 O O . ALA A 1 83 ? 14.081 -4.474 2.876 1.00 82.00 83 ALA A O 1
ATOM 683 N N . PRO A 1 84 ? 13.253 -5.101 4.879 1.00 76.75 84 PRO A N 1
ATOM 684 C CA . PRO A 1 84 ? 14.491 -5.743 5.302 1.00 76.75 84 PRO A CA 1
ATOM 685 C C . PRO A 1 84 ? 14.801 -6.936 4.383 1.00 76.75 84 PRO A C 1
ATOM 687 O O . PRO A 1 84 ? 13.900 -7.668 3.965 1.00 76.75 84 PRO A O 1
ATOM 690 N N . LYS A 1 85 ? 16.083 -7.124 4.039 1.00 69.50 85 LYS A N 1
ATOM 691 C CA . LYS A 1 85 ? 16.528 -8.220 3.157 1.00 69.50 85 LYS A CA 1
ATOM 692 C C . LYS A 1 85 ? 16.379 -9.602 3.818 1.00 69.50 85 LYS A C 1
ATOM 694 O O . LYS A 1 85 ? 16.224 -10.596 3.115 1.00 69.50 85 LYS A O 1
ATOM 699 N N . THR A 1 86 ? 16.387 -9.667 5.149 1.00 75.94 86 THR A N 1
ATOM 700 C CA . THR A 1 86 ? 16.409 -10.916 5.924 1.00 75.94 86 THR A CA 1
ATOM 701 C C . THR A 1 86 ? 15.024 -11.564 6.034 1.00 75.94 86 THR A C 1
ATOM 703 O O . THR A 1 86 ? 14.078 -10.935 6.507 1.00 75.94 86 THR A O 1
ATOM 706 N N . ARG A 1 87 ? 14.914 -12.859 5.689 1.00 61.69 87 ARG A N 1
ATOM 707 C CA . ARG A 1 87 ? 13.667 -13.653 5.799 1.00 61.69 87 ARG A CA 1
ATOM 708 C C . ARG A 1 87 ? 13.071 -13.661 7.220 1.00 61.69 87 ARG A C 1
ATOM 710 O O . ARG A 1 87 ? 11.857 -13.553 7.359 1.00 61.69 87 ARG A O 1
ATOM 717 N N . ARG A 1 88 ? 13.910 -13.693 8.269 1.00 62.12 88 ARG A N 1
ATOM 718 C CA . ARG A 1 88 ? 13.483 -13.639 9.687 1.00 62.12 88 ARG A CA 1
ATOM 719 C C . ARG A 1 88 ? 12.733 -12.350 10.052 1.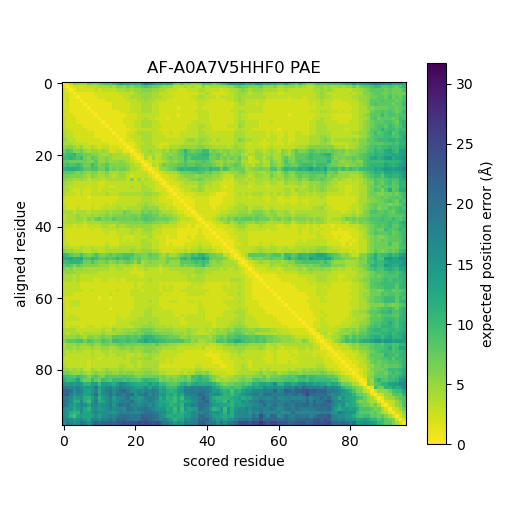00 62.12 88 ARG A C 1
ATOM 721 O O . ARG A 1 88 ? 11.752 -12.407 10.784 1.00 62.12 88 ARG A O 1
ATOM 728 N N . ALA A 1 89 ? 13.141 -11.209 9.494 1.00 60.09 89 ALA A N 1
ATOM 729 C CA . ALA A 1 89 ? 12.550 -9.909 9.814 1.00 60.09 89 ALA A CA 1
ATOM 730 C C . ALA A 1 89 ? 11.144 -9.717 9.214 1.00 60.09 89 ALA A C 1
ATOM 732 O O . ALA A 1 89 ? 10.358 -8.935 9.733 1.00 60.09 89 ALA A O 1
ATOM 733 N N . LEU A 1 90 ? 10.803 -10.435 8.138 1.00 59.53 90 LEU A N 1
ATOM 734 C CA . LEU A 1 90 ? 9.491 -10.331 7.485 1.00 59.53 90 LEU A CA 1
ATOM 735 C C . LEU A 1 90 ? 8.390 -11.086 8.253 1.00 59.53 90 LEU A C 1
ATOM 737 O O . LEU A 1 90 ? 7.242 -10.657 8.236 1.00 59.53 90 LEU A O 1
ATOM 741 N N . SER A 1 91 ? 8.743 -12.163 8.966 1.00 59.56 91 SER A N 1
ATOM 742 C CA . SER A 1 91 ? 7.803 -12.969 9.768 1.00 59.56 91 SER A CA 1
ATOM 743 C C . SER A 1 91 ? 7.312 -12.236 11.027 1.00 59.56 91 SER A C 1
ATOM 745 O O . SER A 1 91 ? 6.162 -12.381 11.432 1.00 59.56 91 SER A O 1
ATOM 747 N N . GLN A 1 92 ? 8.152 -11.383 11.621 1.00 59.44 92 GLN A N 1
ATOM 748 C CA . GLN A 1 92 ? 7.822 -10.660 12.857 1.00 59.44 92 GLN A CA 1
ATOM 749 C C . GLN A 1 92 ? 6.854 -9.486 12.644 1.00 59.44 92 GLN A C 1
ATOM 751 O O . GLN A 1 92 ? 6.164 -9.081 13.574 1.00 59.44 92 GLN A O 1
ATOM 756 N N . ILE A 1 93 ? 6.780 -8.941 11.426 1.00 60.56 93 ILE A N 1
ATOM 757 C CA . ILE A 1 93 ? 6.006 -7.723 11.138 1.00 60.56 93 ILE A CA 1
ATOM 758 C C . ILE A 1 93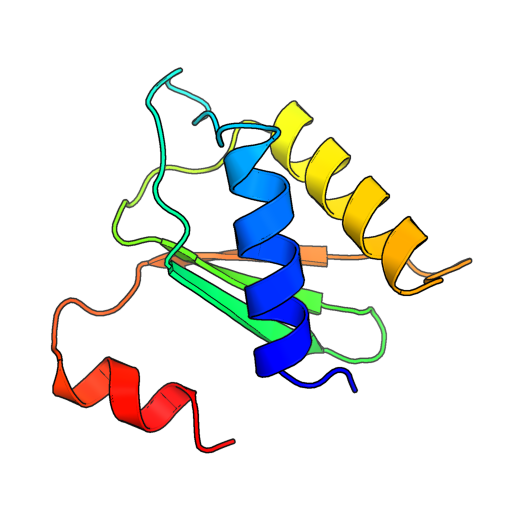 ? 4.508 -8.027 10.969 1.00 60.56 93 ILE A C 1
ATOM 760 O O . ILE A 1 93 ? 3.676 -7.167 11.236 1.00 60.56 93 ILE A O 1
ATOM 764 N N . GLY A 1 94 ? 4.153 -9.255 10.577 1.00 54.34 94 GLY A N 1
ATOM 765 C CA . GLY A 1 94 ? 2.760 -9.689 10.422 1.00 54.34 94 GLY A CA 1
ATOM 766 C C . GLY A 1 94 ? 2.069 -10.150 11.711 1.00 54.34 94 GLY A C 1
ATOM 767 O O . GLY A 1 94 ? 0.886 -10.461 11.659 1.00 54.34 94 GLY A O 1
ATOM 768 N N . LYS A 1 95 ? 2.781 -10.218 12.848 1.00 53.47 95 LYS A N 1
ATOM 769 C CA . LYS A 1 95 ? 2.259 -10.723 14.136 1.00 53.47 95 LYS A CA 1
ATOM 770 C C . LYS A 1 95 ? 1.757 -9.625 15.101 1.00 53.47 95 LYS A C 1
ATOM 772 O O . LYS A 1 95 ? 1.698 -9.870 16.301 1.00 53.47 95 LYS A O 1
ATOM 777 N N . LYS A 1 96 ? 1.424 -8.424 14.615 1.00 47.16 96 LYS A N 1
ATOM 778 C CA . LYS A 1 96 ? 0.904 -7.296 15.422 1.00 47.16 96 LYS A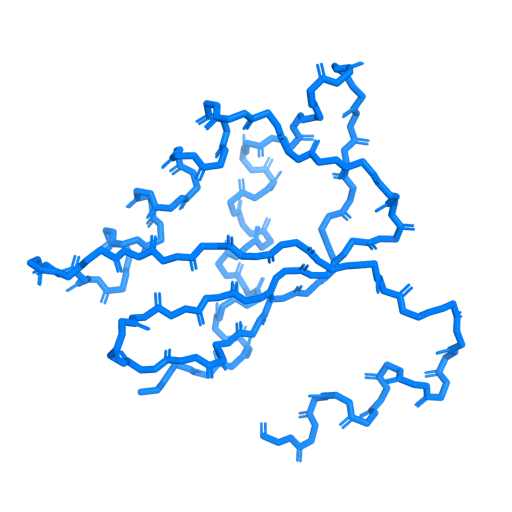 CA 1
ATOM 779 C C . LYS A 1 96 ? -0.437 -6.769 14.911 1.00 47.16 96 LYS A C 1
ATOM 781 O O . LYS A 1 96 ? -0.661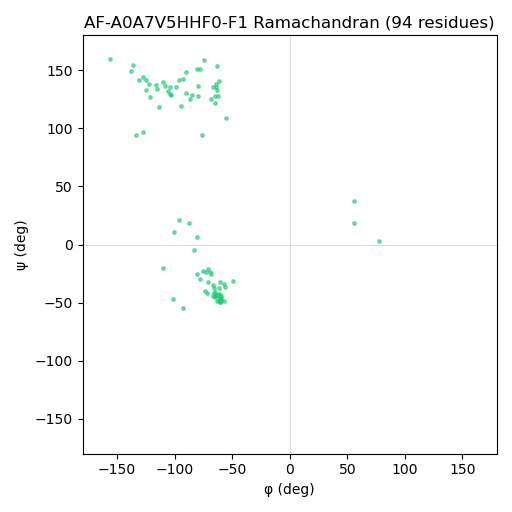 -6.851 13.685 1.00 47.16 96 LYS A O 1
#

Secondary structure (DSSP, 8-state):
---HHHHHHHHHHHHHHSPPBBTTS-B----EEEEEETTTTEEEEEESSSPPBPHHHHHHHHHHHHHHTT--SS--EEEEEEPPS-HHHHHHHTT-

Sequence (96 aa):
KIATSQLNKFMQQFTAAYPPLSRKKRKIKLRYITQVGILPPSFLVFTPSSLSLAPSYEKFFLHKLAEHFNFKGTPVRLYLKKAPKTRRALSQIGKK

Foldseek 3Di:
DDQQVVQFVVVVVVCVVPFWAFPVRDTWDWDGKDFDDVQQGEMEIETQDPTDTDPVVVVVVQVVVCVVVVPPPHRYHYHYDYDDPDPVRVVVVNPD

Solvent-accessible surface area (backbone atoms only — not comparable to full-atom values): 5768 Å² total; per-residue (Å²): 139,75,59,46,68,58,47,35,52,53,49,52,56,48,41,70,78,48,72,48,44,22,67,83,73,40,81,56,64,80,74,47,40,38,73,81,40,75,87,56,41,24,34,42,35,28,19,80,53,92,72,55,64,21,71,68,56,50,52,52,51,49,50,54,51,28,64,74,72,66,57,72,97,57,72,73,45,81,44,83,42,68,46,75,91,50,74,74,64,61,64,64,68,75,76,117

pLDDT: mean 85.99, std 10.85, range [47.16, 94.44]

Mean predicted aligned error: 5.69 Å

Radius of gyration: 13.07 Å; Cα contacts (8 Å, |Δi|>4): 132; chains: 1; bounding box: 31×28×30 Å